Protein AF-A0AAW0KEZ7-F1 (afdb_monomer_lite)

Foldseek 3Di:
DVVVVVVVCCVPVVVVVVPPDDDDDDDDDDDPDDDDDDDDDDDPPDDPDDDDPLDDDDDFAADDQPDDDPNHSPPHQPGPVRDDPVPPVVVCVSVVD

Structure (mmCIF, N/CA/C/O backbone):
data_AF-A0AAW0KEZ7-F1
#
_entry.id   AF-A0AAW0KEZ7-F1
#
loop_
_atom_site.group_PDB
_atom_site.id
_atom_site.type_symbol
_atom_site.label_atom_id
_atom_site.label_alt_id
_atom_site.label_comp_id
_atom_site.label_asym_id
_atom_site.label_entity_id
_atom_site.label_seq_id
_atom_site.pdbx_PDB_ins_code
_atom_site.Cartn_x
_atom_site.Cartn_y
_atom_site.Cartn_z
_atom_site.occupancy
_atom_site.B_iso_or_equiv
_atom_site.auth_seq_id
_atom_site.auth_comp_id
_atom_site.auth_asym_id
_atom_site.auth_atom_id
_atom_site.pdbx_PDB_model_num
ATOM 1 N N . MET A 1 1 ? -20.612 -13.097 66.188 1.00 56.97 1 MET A N 1
ATOM 2 C CA . MET A 1 1 ? -21.521 -12.927 65.030 1.00 56.97 1 MET A CA 1
ATOM 3 C C . MET A 1 1 ? -21.233 -11.648 64.234 1.00 56.97 1 MET A C 1
ATOM 5 O O . MET A 1 1 ? -21.193 -11.748 63.025 1.00 56.97 1 MET A O 1
ATOM 9 N N . GLY A 1 2 ? -20.934 -10.488 64.843 1.00 59.91 2 GLY A N 1
ATOM 10 C CA . GLY A 1 2 ? -20.666 -9.235 64.096 1.00 59.91 2 GLY A CA 1
ATOM 11 C C . GLY A 1 2 ? -19.384 -9.177 63.239 1.00 59.91 2 GLY A C 1
ATOM 12 O O . GLY A 1 2 ? -19.379 -8.528 62.201 1.00 59.91 2 GLY A O 1
ATOM 13 N N . SER A 1 3 ? -18.317 -9.892 63.618 1.00 62.22 3 SER A N 1
ATOM 14 C CA . SER A 1 3 ? -17.033 -9.888 62.881 1.00 62.22 3 SER A CA 1
ATOM 15 C C . SER A 1 3 ? -17.118 -10.566 61.502 1.00 62.22 3 SER A C 1
ATOM 17 O O . SER A 1 3 ? -16.496 -10.116 60.545 1.00 62.22 3 SER A O 1
ATOM 19 N N . GLN A 1 4 ? -17.965 -11.592 61.364 1.00 56.59 4 GLN A N 1
ATOM 20 C CA . GLN A 1 4 ? -18.158 -12.299 60.092 1.00 56.59 4 GLN A CA 1
ATOM 21 C C . GLN A 1 4 ? -18.925 -11.448 59.072 1.00 56.59 4 GLN A C 1
ATOM 23 O O . GLN A 1 4 ? -18.554 -11.439 57.905 1.00 56.59 4 GLN A O 1
ATOM 28 N N . TYR A 1 5 ? -19.915 -10.665 59.519 1.00 62.69 5 TYR A N 1
ATOM 29 C CA . TYR A 1 5 ? -20.644 -9.725 58.658 1.00 62.69 5 TYR A CA 1
ATOM 30 C C . TYR A 1 5 ? -19.772 -8.544 58.200 1.00 62.69 5 TYR A C 1
ATOM 32 O O . TYR A 1 5 ? -19.888 -8.090 57.061 1.00 62.69 5 TYR A O 1
ATOM 40 N N . LEU A 1 6 ? -18.858 -8.076 59.061 1.00 59.59 6 LEU A N 1
ATOM 41 C CA . LEU A 1 6 ? -17.881 -7.040 58.715 1.00 59.59 6 LEU A CA 1
ATOM 42 C C . LEU A 1 6 ? -16.907 -7.541 57.635 1.00 59.59 6 LEU A C 1
ATOM 44 O O . LEU A 1 6 ? -16.665 -6.840 56.655 1.00 59.59 6 LEU A O 1
ATOM 48 N N . LEU A 1 7 ? -16.408 -8.775 57.776 1.00 59.06 7 LEU A N 1
ATOM 49 C CA . LEU A 1 7 ? -15.507 -9.400 56.803 1.00 59.06 7 LEU A CA 1
ATOM 50 C C . LEU A 1 7 ? -16.190 -9.596 55.439 1.00 59.06 7 LEU A C 1
ATOM 52 O O . LEU A 1 7 ? -15.597 -9.292 54.408 1.00 59.06 7 LEU A O 1
ATOM 56 N N . THR A 1 8 ? -17.453 -10.039 55.419 1.00 61.31 8 THR A N 1
ATOM 57 C CA . THR A 1 8 ? -18.205 -10.231 54.167 1.00 61.31 8 THR A CA 1
ATOM 58 C C . THR A 1 8 ? -18.523 -8.916 53.460 1.00 61.31 8 THR A C 1
ATOM 60 O O . THR A 1 8 ? -18.444 -8.866 52.236 1.00 61.31 8 THR A O 1
ATOM 63 N N . CYS A 1 9 ? -18.824 -7.837 54.197 1.00 60.31 9 CYS A N 1
ATOM 64 C CA . CYS A 1 9 ? -19.014 -6.511 53.599 1.00 60.31 9 CYS A CA 1
ATOM 65 C C . CYS A 1 9 ? -17.713 -5.980 52.987 1.00 60.31 9 CYS A C 1
ATOM 67 O O . CYS A 1 9 ? -17.718 -5.498 51.861 1.00 60.31 9 CYS A O 1
ATOM 69 N N . VAL A 1 10 ? -16.583 -6.125 53.681 1.00 63.31 10 VAL A N 1
ATOM 70 C CA . VAL A 1 10 ? -15.274 -5.674 53.186 1.00 63.31 10 VAL A CA 1
ATOM 71 C C . VAL A 1 10 ? -14.843 -6.478 51.949 1.00 63.31 10 VAL A C 1
ATOM 73 O O . VAL A 1 10 ? -14.422 -5.888 50.957 1.00 63.31 10 VAL A O 1
ATOM 76 N N . CYS A 1 11 ? -15.021 -7.803 51.943 1.00 63.28 11 CYS A N 1
ATOM 77 C CA . CYS A 1 11 ? -14.615 -8.659 50.821 1.00 63.28 11 CYS A CA 1
ATOM 78 C C . CYS A 1 11 ? -15.488 -8.515 49.563 1.00 63.28 11 CYS A C 1
ATOM 80 O O . CYS A 1 11 ? -14.973 -8.691 48.461 1.00 63.28 11 CYS A O 1
ATOM 82 N N . PHE A 1 12 ? -16.780 -8.191 49.697 1.00 59.34 12 PHE A N 1
ATOM 83 C CA . PHE A 1 12 ? -17.672 -8.024 48.540 1.00 59.34 12 PHE A CA 1
ATOM 84 C C . PHE A 1 12 ? -17.742 -6.590 48.006 1.00 59.34 12 PHE A C 1
ATOM 86 O O . PHE A 1 12 ? -17.984 -6.409 46.815 1.00 59.34 12 PHE A O 1
ATOM 93 N N . TRP A 1 13 ? -17.521 -5.570 48.842 1.00 56.19 13 TRP A N 1
ATOM 94 C CA . TRP A 1 13 ? -17.712 -4.172 48.435 1.00 56.19 13 TRP A CA 1
ATOM 95 C C . TRP A 1 13 ? -16.424 -3.488 47.955 1.00 56.19 13 TRP A C 1
ATOM 97 O O . TRP A 1 13 ? -16.497 -2.568 47.144 1.00 56.19 13 TRP A O 1
ATOM 107 N N . LEU A 1 14 ? -15.243 -3.956 48.379 1.00 58.09 14 LEU A N 1
ATOM 108 C CA . LEU A 1 14 ? -13.956 -3.442 47.892 1.00 58.09 14 LEU A CA 1
ATOM 109 C C . LEU A 1 14 ? -13.700 -3.655 46.382 1.00 58.09 14 LEU A C 1
ATOM 111 O O . LEU A 1 14 ? -13.222 -2.711 45.753 1.00 58.09 14 LEU A O 1
ATOM 115 N N . PRO A 1 15 ? -14.038 -4.802 45.751 1.00 58.75 15 PRO A N 1
ATOM 116 C CA . PRO A 1 15 ? -13.784 -4.982 44.318 1.00 58.75 15 PRO A CA 1
ATOM 117 C C . PRO A 1 15 ? -14.732 -4.181 43.405 1.00 58.75 15 PRO A C 1
ATOM 119 O O . PRO A 1 15 ? -14.439 -4.027 42.222 1.00 58.75 15 PRO A O 1
ATOM 122 N N . LEU A 1 16 ? -15.837 -3.630 43.927 1.00 56.12 16 LEU A N 1
ATOM 123 C CA . LEU A 1 16 ? -16.790 -2.818 43.153 1.00 56.12 16 LEU A CA 1
ATOM 124 C C . LEU A 1 16 ? -16.331 -1.363 42.955 1.00 56.12 16 LEU A C 1
ATOM 126 O O . LEU A 1 16 ? -16.714 -0.735 41.973 1.00 56.12 16 LEU A O 1
ATOM 130 N N . VAL A 1 17 ? -15.481 -0.831 43.842 1.00 56.47 17 VAL A N 1
ATOM 131 C CA . VAL A 1 17 ? -14.947 0.546 43.738 1.00 56.47 17 VAL A CA 1
ATOM 132 C C . VAL A 1 17 ? -13.681 0.601 42.869 1.00 56.47 17 VAL A C 1
ATOM 134 O O . VAL A 1 17 ? -13.302 1.660 42.375 1.00 56.47 17 VAL A O 1
ATOM 137 N N . SER A 1 18 ? -13.040 -0.546 42.626 1.00 55.91 18 SER A N 1
ATOM 138 C CA . SER A 1 18 ? -11.849 -0.665 41.774 1.00 55.91 18 SER A CA 1
ATOM 139 C C . SER A 1 18 ? -12.154 -0.743 40.276 1.00 55.91 18 SER A C 1
ATOM 141 O O . SER A 1 18 ? -11.219 -0.741 39.480 1.00 55.91 18 SER A O 1
ATOM 143 N N . PHE A 1 19 ? -13.431 -0.774 39.871 1.00 53.38 19 PHE A N 1
ATOM 144 C CA . PHE A 1 19 ? -13.838 -0.585 38.474 1.00 53.38 19 PHE A CA 1
ATOM 145 C C . PHE A 1 19 ? -13.729 0.904 38.110 1.00 53.38 19 PHE A C 1
ATOM 147 O O . PHE A 1 19 ? -14.705 1.615 37.875 1.00 53.38 19 PHE A O 1
ATOM 154 N N . THR A 1 20 ? -12.501 1.408 38.132 1.00 56.12 20 THR A N 1
ATOM 155 C CA . THR A 1 20 ? -12.165 2.746 37.671 1.00 56.12 20 THR A CA 1
ATOM 156 C C . THR A 1 20 ? -12.354 2.798 36.157 1.00 56.12 20 THR A C 1
ATOM 158 O O . THR A 1 20 ? -11.741 2.053 35.392 1.00 56.12 20 THR A O 1
ATOM 161 N N . ILE A 1 21 ? -13.245 3.685 35.714 1.00 59.75 21 ILE A N 1
ATOM 162 C CA . ILE A 1 21 ? -13.449 4.008 34.302 1.00 59.75 21 ILE A CA 1
ATOM 163 C C . ILE A 1 21 ? -12.106 4.502 33.757 1.00 59.75 21 ILE A C 1
ATOM 165 O O . ILE A 1 21 ? -11.628 5.575 34.121 1.00 59.75 21 ILE A O 1
ATOM 169 N N . SER A 1 22 ? -11.471 3.692 32.914 1.00 57.78 22 SER A N 1
ATOM 170 C CA . SER A 1 22 ? -10.202 4.040 32.279 1.00 57.78 22 SER A CA 1
ATOM 171 C C . SER A 1 22 ? -10.473 5.019 31.139 1.00 57.78 22 SER A C 1
ATOM 173 O O . SER A 1 22 ? -10.745 4.613 30.013 1.00 57.78 22 SER A O 1
ATOM 175 N N . VAL A 1 23 ? -10.438 6.321 31.4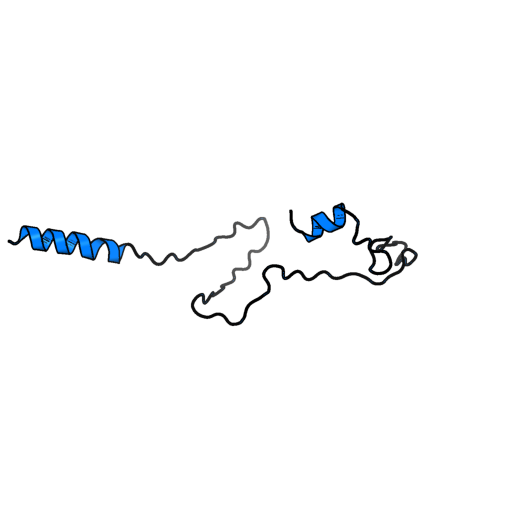26 1.00 61.03 23 VAL A N 1
ATOM 176 C CA . VAL A 1 23 ? -10.432 7.356 30.384 1.00 61.03 23 VAL A CA 1
ATOM 177 C C . VAL A 1 23 ? -8.987 7.520 29.914 1.00 61.03 23 VAL A C 1
ATOM 179 O O . VAL A 1 23 ? -8.166 8.125 30.602 1.00 61.03 23 VAL A O 1
ATOM 182 N N . ALA A 1 24 ? -8.650 6.942 28.762 1.00 62.88 24 ALA A N 1
ATOM 183 C CA . ALA A 1 24 ? -7.335 7.123 28.155 1.00 62.88 24 ALA A CA 1
ATOM 184 C C . ALA A 1 24 ? -7.232 8.540 27.562 1.00 62.88 24 ALA A C 1
ATOM 186 O O . ALA A 1 24 ? -7.816 8.824 26.520 1.00 62.88 24 ALA A O 1
ATOM 187 N N . SER A 1 25 ? -6.496 9.434 28.227 1.00 61.94 25 SER A N 1
ATOM 188 C CA . SER A 1 25 ? -6.119 10.739 27.669 1.00 61.94 25 SER A CA 1
ATOM 189 C C . SER A 1 25 ? -4.762 10.613 26.977 1.00 61.94 25 SER A C 1
ATOM 191 O O . SER A 1 25 ? -3.760 10.315 27.630 1.00 61.94 25 SER A O 1
ATOM 193 N N . GLN A 1 26 ? -4.722 10.795 25.654 1.00 60.19 26 GLN A N 1
ATOM 194 C CA . GLN A 1 26 ? -3.472 10.842 24.892 1.00 60.19 26 GLN A CA 1
ATOM 195 C C . GLN A 1 26 ? -3.074 12.302 24.661 1.00 60.19 26 GLN A C 1
ATOM 197 O O . GLN A 1 26 ? -3.786 13.049 23.994 1.00 60.19 26 GLN A O 1
ATOM 202 N N . LYS A 1 27 ? -1.925 12.710 25.211 1.00 60.62 27 LYS A N 1
ATOM 203 C CA . LYS A 1 27 ? -1.319 14.025 24.975 1.00 60.62 27 LYS A CA 1
ATOM 204 C C . LYS A 1 27 ? -0.235 13.895 23.910 1.00 60.62 27 LYS A C 1
ATOM 206 O O . LYS A 1 27 ? 0.822 13.327 24.169 1.00 60.62 27 LYS A O 1
ATOM 211 N N . SER A 1 28 ? -0.483 14.444 22.729 1.00 64.69 28 SER A N 1
ATOM 212 C CA . SER A 1 28 ? 0.496 14.550 21.647 1.00 64.69 28 SER A CA 1
ATOM 213 C C . SER A 1 28 ? 1.498 15.670 21.959 1.00 64.69 28 SER A C 1
ATOM 215 O O . SER A 1 28 ? 1.142 16.845 22.035 1.00 64.69 28 SER A O 1
ATOM 217 N N . THR A 1 29 ? 2.770 15.324 22.165 1.00 56.47 29 THR A N 1
ATOM 218 C CA . THR A 1 29 ? 3.868 16.302 22.228 1.00 56.47 29 THR A CA 1
ATOM 219 C C . THR A 1 29 ? 4.267 16.686 20.809 1.00 56.47 29 THR A C 1
ATOM 221 O O . THR A 1 29 ? 4.894 15.897 20.104 1.00 56.47 29 THR A O 1
ATOM 224 N N . ALA A 1 30 ? 3.873 17.880 20.378 1.00 59.12 30 ALA A N 1
ATOM 225 C CA . ALA A 1 30 ? 4.197 18.396 19.057 1.00 59.12 30 ALA A CA 1
ATOM 226 C C . ALA A 1 30 ? 5.620 18.973 18.993 1.00 59.12 30 ALA A C 1
ATOM 228 O O . ALA A 1 30 ? 6.073 19.649 19.918 1.00 59.12 30 ALA A O 1
ATOM 229 N N . GLY A 1 31 ? 6.297 18.734 17.864 1.00 64.69 31 GLY A N 1
ATOM 230 C CA . GLY A 1 31 ? 7.428 19.546 17.410 1.00 64.69 31 GLY A CA 1
ATOM 231 C C . GLY A 1 31 ? 6.989 20.971 17.026 1.00 64.69 31 GLY A C 1
ATOM 232 O O . GLY A 1 31 ? 5.811 21.302 17.159 1.00 64.69 31 GLY A O 1
ATOM 233 N N . PRO A 1 32 ? 7.908 21.834 16.555 1.00 60.94 32 PRO A N 1
ATOM 234 C CA . PRO A 1 32 ? 7.649 23.256 16.328 1.00 60.94 32 PRO A CA 1
ATOM 235 C C . PRO A 1 32 ? 6.663 23.464 15.168 1.00 60.94 32 PRO A C 1
ATOM 237 O O . PRO A 1 32 ? 7.045 23.581 14.007 1.00 60.94 32 PRO A O 1
ATOM 240 N N . GLY A 1 33 ? 5.376 23.495 15.496 1.00 66.69 33 GLY A N 1
ATOM 241 C CA . GLY A 1 33 ? 4.258 23.749 14.598 1.00 66.69 33 GLY A CA 1
ATOM 242 C C . GLY A 1 33 ? 3.016 24.090 15.419 1.00 66.69 33 GLY A C 1
ATOM 243 O O . GLY A 1 33 ? 2.901 23.689 16.576 1.00 66.69 33 GLY A O 1
ATOM 244 N N . ASN A 1 34 ? 2.100 24.871 14.845 1.00 71.19 34 ASN A N 1
ATOM 245 C CA . ASN A 1 34 ? 0.846 25.229 15.507 1.00 71.19 34 ASN A CA 1
ATOM 246 C C . ASN A 1 34 ? 0.047 23.952 15.805 1.00 71.19 34 ASN A C 1
ATOM 248 O O . ASN A 1 34 ? -0.384 23.261 14.883 1.00 71.19 34 ASN A O 1
ATOM 252 N N . VAL A 1 35 ? -0.136 23.632 17.085 1.00 73.88 35 VAL A N 1
ATOM 253 C CA . VAL A 1 35 ? -0.946 22.487 17.512 1.00 73.88 35 VAL A CA 1
ATOM 254 C C . VAL A 1 35 ? -2.411 22.886 17.436 1.00 73.88 35 VAL A C 1
ATOM 256 O O . VAL A 1 35 ? -2.845 23.788 18.148 1.00 73.88 35 VAL A O 1
ATOM 259 N N . ILE A 1 36 ? -3.166 22.220 16.567 1.00 83.38 36 ILE A N 1
ATOM 260 C CA . ILE A 1 36 ? -4.623 22.338 16.518 1.00 83.38 36 ILE A CA 1
ATOM 261 C C . ILE A 1 36 ? -5.181 21.258 17.444 1.00 83.38 36 ILE A C 1
ATOM 263 O O . ILE A 1 36 ? -4.962 20.069 17.215 1.00 83.38 36 ILE A O 1
ATOM 267 N N . GLU A 1 37 ? -5.863 21.671 18.508 1.00 86.19 37 GLU A N 1
ATOM 268 C CA . GLU A 1 37 ? -6.553 20.753 19.413 1.00 86.19 37 GLU A CA 1
ATOM 269 C C . GLU A 1 37 ? -7.861 20.268 18.771 1.00 86.19 37 GLU A C 1
ATOM 271 O O . GLU A 1 37 ? -8.615 21.055 18.196 1.00 86.19 37 GLU A O 1
ATOM 276 N N . GLY A 1 38 ? -8.128 18.963 18.855 1.00 87.75 38 GLY A N 1
ATOM 277 C CA . GLY A 1 38 ? -9.341 18.339 18.333 1.00 87.75 38 GLY A CA 1
ATOM 278 C C . GLY A 1 38 ? -9.887 17.300 19.308 1.00 87.75 38 GLY A C 1
ATOM 279 O O . GLY A 1 38 ? -9.120 16.564 19.924 1.00 87.75 38 GLY A O 1
ATOM 280 N N . ASN A 1 39 ? -11.215 17.229 19.428 1.00 92.25 39 ASN A N 1
ATOM 281 C CA . ASN A 1 39 ? -11.906 16.246 20.264 1.00 92.25 39 ASN A CA 1
ATOM 282 C C . ASN A 1 39 ? -12.465 15.106 19.404 1.00 92.25 39 ASN A C 1
ATOM 284 O O . ASN A 1 39 ? -13.146 15.354 18.408 1.00 92.25 39 ASN A O 1
ATOM 288 N N . VAL A 1 40 ? -12.220 13.860 19.817 1.00 92.94 40 VAL A N 1
ATOM 289 C CA . VAL A 1 40 ? -12.729 12.641 19.169 1.00 92.94 40 VAL A CA 1
ATOM 290 C C . VAL A 1 40 ? -13.524 11.829 20.192 1.00 92.94 40 VAL A C 1
ATOM 292 O O . VAL A 1 40 ? -13.037 11.570 21.290 1.00 92.94 40 VAL A O 1
ATOM 295 N N . PHE A 1 41 ? -14.737 11.406 19.827 1.00 93.25 41 PHE A N 1
ATOM 296 C CA . PHE A 1 41 ? -15.598 10.563 20.661 1.00 93.25 41 PHE A CA 1
ATOM 297 C C . PHE A 1 41 ? -15.740 9.178 20.031 1.00 93.25 41 PHE A C 1
ATOM 299 O O . PHE A 1 41 ? -16.180 9.056 18.890 1.00 93.25 41 PHE A O 1
ATOM 306 N N . ILE A 1 42 ? -15.387 8.133 20.780 1.00 91.81 42 ILE A N 1
ATOM 307 C CA . ILE A 1 42 ? -15.437 6.742 20.318 1.00 91.81 42 ILE A CA 1
ATOM 308 C C . ILE A 1 42 ? -16.547 6.019 21.080 1.00 91.81 42 ILE A C 1
ATOM 310 O O . ILE A 1 42 ? -16.484 5.895 22.302 1.00 91.81 42 ILE A O 1
ATOM 314 N N . ASN A 1 43 ? -17.554 5.517 20.364 1.00 94.06 43 ASN A N 1
ATOM 315 C CA . ASN A 1 43 ? -18.579 4.652 20.941 1.00 94.06 43 ASN A CA 1
ATOM 316 C C . ASN A 1 43 ? -18.214 3.177 20.713 1.00 94.06 43 ASN A C 1
ATOM 318 O O . ASN A 1 43 ? -18.452 2.634 19.639 1.00 94.06 43 ASN A O 1
ATOM 322 N N . GLY A 1 44 ? -17.666 2.524 21.740 1.00 93.75 44 GLY A N 1
ATOM 323 C CA . GLY A 1 44 ? -17.307 1.102 21.698 1.00 93.75 44 GLY A CA 1
ATOM 324 C C . GLY A 1 44 ? -18.460 0.119 21.950 1.00 93.75 44 GLY A C 1
ATOM 325 O O . GLY A 1 44 ? -18.223 -1.083 21.948 1.00 93.75 44 GLY A O 1
ATOM 326 N N . THR A 1 45 ? -19.691 0.590 22.199 1.00 96.38 45 THR A N 1
ATOM 327 C CA . THR A 1 45 ? -20.838 -0.283 22.542 1.00 96.38 45 THR A CA 1
ATOM 328 C C . THR A 1 45 ? -21.602 -0.801 21.323 1.00 96.38 45 THR A C 1
ATOM 330 O O . THR A 1 45 ? -22.324 -1.791 21.421 1.00 96.38 45 THR A O 1
ATOM 333 N N . THR A 1 46 ? -21.446 -0.148 20.169 1.00 94.62 46 THR A N 1
ATOM 334 C CA . THR A 1 46 ? -22.193 -0.451 18.943 1.00 94.62 46 THR A CA 1
ATOM 335 C C . THR A 1 46 ? -21.266 -0.436 17.736 1.00 94.62 46 THR A C 1
ATOM 337 O O . THR A 1 46 ? -20.591 0.563 17.499 1.00 94.62 46 THR A O 1
ATOM 340 N N . SER A 1 47 ? -21.275 -1.508 16.940 1.00 93.44 47 SER A N 1
ATOM 341 C CA . SER A 1 47 ? -20.608 -1.527 15.634 1.00 93.44 47 SER A CA 1
ATOM 342 C C . SER A 1 47 ? -21.536 -0.979 14.548 1.00 93.44 47 SER A C 1
ATOM 344 O O . SER A 1 47 ? -22.716 -1.321 14.506 1.00 93.44 47 SER A O 1
ATOM 346 N N . ILE A 1 48 ? -20.988 -0.146 13.662 1.00 94.94 48 ILE A N 1
ATOM 347 C CA . ILE A 1 48 ? -21.676 0.363 12.464 1.00 94.94 48 ILE A CA 1
ATOM 348 C C . ILE A 1 48 ? -21.349 -0.457 11.205 1.00 94.94 48 ILE A C 1
ATOM 350 O O . ILE A 1 48 ? -21.944 -0.232 10.155 1.00 94.94 48 ILE A O 1
ATOM 354 N N . GLY A 1 49 ? -20.397 -1.390 11.296 1.00 92.62 49 GLY A N 1
ATOM 355 C CA . GLY A 1 49 ? -19.900 -2.177 10.173 1.00 92.62 49 GLY A CA 1
ATOM 356 C C . GLY A 1 49 ? -18.657 -2.986 10.538 1.00 92.62 49 GLY A C 1
ATOM 357 O O . GLY A 1 49 ? -18.026 -2.764 11.572 1.00 92.62 49 GLY A O 1
ATOM 358 N N . ARG A 1 50 ? -18.301 -3.940 9.679 1.00 93.06 50 ARG A N 1
ATOM 359 C CA . ARG A 1 50 ? -17.079 -4.740 9.793 1.00 93.06 50 ARG A CA 1
ATOM 360 C C . ARG A 1 50 ? -16.266 -4.572 8.513 1.00 93.06 50 ARG A C 1
ATOM 362 O O . ARG A 1 50 ? -16.834 -4.653 7.428 1.00 93.06 50 ARG A O 1
ATOM 369 N N . ILE A 1 51 ? -14.966 -4.338 8.662 1.00 90.50 51 ILE A N 1
ATOM 370 C CA . ILE A 1 51 ? -13.996 -4.441 7.567 1.00 90.50 51 ILE A CA 1
ATOM 371 C C . ILE A 1 51 ? -13.381 -5.839 7.569 1.00 90.50 51 ILE A C 1
ATOM 373 O O . ILE A 1 51 ? -13.425 -6.530 8.590 1.00 90.50 51 ILE A O 1
ATOM 377 N N . ASP A 1 52 ? -12.858 -6.251 6.421 1.00 90.50 52 ASP A N 1
ATOM 378 C CA . ASP A 1 52 ? -12.084 -7.483 6.321 1.00 90.50 52 ASP A CA 1
ATOM 379 C C . ASP A 1 52 ? -10.773 -7.365 7.114 1.00 90.50 52 ASP A C 1
ATOM 381 O O . ASP A 1 52 ? -10.257 -6.256 7.294 1.00 90.50 52 ASP A O 1
ATOM 385 N N . ASP A 1 53 ? -10.263 -8.497 7.596 1.00 87.62 53 ASP A N 1
ATOM 386 C CA . ASP A 1 53 ? -9.047 -8.544 8.407 1.00 87.62 53 ASP A CA 1
ATOM 387 C C . ASP A 1 53 ? -7.813 -8.132 7.566 1.00 87.62 53 ASP A C 1
ATOM 389 O O . ASP A 1 53 ? -6.904 -7.493 8.098 1.00 87.62 53 ASP A O 1
ATOM 393 N N . ASP A 1 54 ? -7.849 -8.362 6.243 1.00 83.38 54 ASP A N 1
ATOM 394 C CA . ASP A 1 54 ? -6.787 -8.019 5.285 1.00 83.38 54 ASP A CA 1
ATOM 395 C C . ASP A 1 54 ? -7.185 -6.852 4.354 1.00 83.38 54 ASP A C 1
ATOM 397 O O . ASP A 1 54 ? -6.783 -6.780 3.186 1.00 83.38 54 ASP A O 1
ATOM 401 N N . PHE A 1 55 ? -8.015 -5.917 4.834 1.00 82.31 55 PHE A N 1
ATOM 402 C CA . PHE A 1 55 ? -8.485 -4.798 4.013 1.00 82.31 55 PHE A CA 1
ATOM 403 C C . PHE A 1 55 ? -7.356 -3.806 3.674 1.00 82.31 55 PHE A C 1
ATOM 405 O O . PHE A 1 55 ? -7.090 -2.850 4.407 1.00 82.31 55 PHE A O 1
ATOM 412 N N . VAL A 1 56 ? -6.728 -3.998 2.512 1.00 80.19 56 VAL A N 1
ATOM 413 C CA . VAL A 1 56 ? -5.733 -3.086 1.929 1.00 80.19 56 VAL A CA 1
ATOM 414 C C . VAL A 1 56 ? -6.251 -2.524 0.607 1.00 80.19 56 VAL A C 1
ATOM 416 O O . VAL A 1 56 ? -6.730 -3.254 -0.258 1.00 80.19 56 VAL A O 1
ATOM 419 N N . CYS A 1 57 ? -6.119 -1.208 0.426 1.00 81.56 57 CYS A N 1
ATOM 420 C CA . CYS A 1 57 ? -6.360 -0.541 -0.851 1.00 81.56 57 CYS A CA 1
ATOM 421 C C . CYS A 1 57 ? -5.032 -0.015 -1.400 1.00 81.56 57 CYS A C 1
ATOM 423 O O . CYS A 1 57 ? -4.378 0.808 -0.761 1.00 81.56 57 CYS A O 1
ATOM 425 N N . ALA A 1 58 ? -4.647 -0.484 -2.586 1.00 80.44 58 ALA A N 1
ATOM 426 C CA . ALA A 1 58 ? -3.491 0.009 -3.320 1.00 80.44 58 ALA A CA 1
ATOM 427 C C . ALA A 1 58 ? -3.943 0.552 -4.678 1.00 80.44 58 ALA A C 1
ATOM 429 O O . ALA A 1 58 ? -4.732 -0.078 -5.383 1.00 80.44 58 ALA A O 1
ATOM 430 N N . THR A 1 59 ? -3.436 1.724 -5.053 1.00 85.44 59 THR A N 1
ATOM 431 C CA . THR A 1 59 ? -3.652 2.311 -6.378 1.00 85.44 59 THR A CA 1
ATOM 432 C C . THR A 1 59 ? -2.465 1.989 -7.274 1.00 85.44 59 THR A C 1
ATOM 434 O O . THR A 1 59 ? -1.325 2.239 -6.888 1.00 85.44 59 THR A O 1
ATOM 437 N N . LEU A 1 60 ? -2.731 1.466 -8.470 1.00 86.69 60 LEU A N 1
ATOM 438 C CA . LEU A 1 60 ? -1.717 1.182 -9.483 1.00 86.69 60 LEU A CA 1
ATOM 439 C C . LEU A 1 60 ? -2.002 2.004 -10.735 1.00 86.69 60 LEU A C 1
ATOM 441 O O . LEU A 1 60 ? -3.128 2.022 -11.233 1.00 86.69 60 LEU A O 1
ATOM 445 N N . ASP A 1 61 ? -0.967 2.647 -11.260 1.00 87.56 61 ASP A N 1
ATOM 446 C CA . ASP A 1 61 ? -1.057 3.397 -12.506 1.00 87.56 61 ASP A CA 1
ATOM 447 C C . ASP A 1 61 ? -0.993 2.465 -13.721 1.00 87.56 61 ASP A C 1
ATOM 449 O O . ASP A 1 61 ? -0.281 1.466 -13.726 1.00 87.56 61 ASP A O 1
ATOM 453 N N . TRP A 1 62 ? -1.706 2.812 -14.791 1.00 91.44 62 TRP A N 1
ATOM 454 C CA . TRP A 1 62 ? -1.809 2.024 -16.031 1.00 91.44 62 TRP A CA 1
ATOM 455 C C . TRP A 1 62 ? -0.917 2.518 -17.185 1.00 91.44 62 TRP A C 1
ATOM 457 O O . TRP A 1 62 ? -1.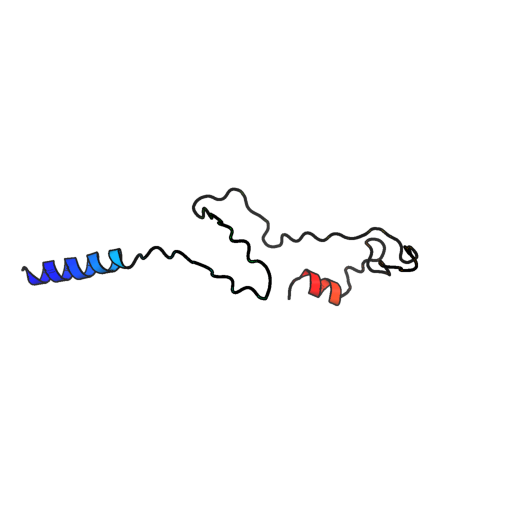197 2.257 -18.353 1.00 91.44 62 TRP A O 1
ATOM 467 N N . TRP A 1 63 ? 0.148 3.261 -16.885 1.00 91.75 63 TRP A N 1
ATOM 468 C CA . TRP A 1 63 ? 0.997 3.877 -17.907 1.00 91.75 63 TRP A CA 1
ATOM 469 C C . TRP A 1 63 ? 2.120 2.951 -18.402 1.00 91.75 63 TRP A C 1
ATOM 471 O O . TRP A 1 63 ? 2.658 2.163 -17.624 1.00 91.75 63 TRP A O 1
ATOM 481 N N . PRO A 1 64 ? 2.510 3.020 -19.686 1.00 91.81 64 PRO A N 1
ATOM 482 C CA . PRO A 1 64 ? 3.644 2.262 -20.199 1.00 91.81 64 PRO A CA 1
ATOM 483 C C . PRO A 1 64 ? 4.987 2.843 -19.702 1.00 91.81 64 PRO A C 1
ATOM 485 O O . PRO A 1 64 ? 5.046 4.030 -19.369 1.00 91.81 64 PRO A O 1
ATOM 488 N N . PRO A 1 65 ? 6.072 2.044 -19.683 1.00 90.50 65 PRO A N 1
ATOM 489 C CA . PRO A 1 65 ? 7.390 2.467 -19.197 1.00 90.50 65 PRO A CA 1
ATOM 490 C C . PRO A 1 65 ? 7.957 3.682 -19.931 1.00 90.50 65 PRO A C 1
ATOM 492 O O . PRO A 1 65 ? 8.705 4.472 -19.358 1.00 90.50 65 PRO A O 1
ATOM 495 N N . GLU A 1 66 ? 7.601 3.833 -21.203 1.00 90.56 66 GLU A N 1
ATOM 496 C CA . GLU A 1 66 ? 8.066 4.908 -22.077 1.00 90.56 66 GLU A CA 1
ATOM 497 C C . GLU A 1 66 ? 7.292 6.213 -21.855 1.00 90.56 66 GLU A C 1
ATOM 499 O O . GLU A 1 66 ? 7.628 7.246 -22.442 1.00 90.56 66 GLU A O 1
ATOM 504 N N . LYS A 1 67 ? 6.239 6.192 -21.027 1.00 90.56 67 LYS A N 1
ATOM 505 C CA . LYS A 1 67 ? 5.507 7.404 -20.684 1.00 90.56 67 LYS A CA 1
ATOM 506 C C . LYS A 1 67 ? 6.372 8.258 -19.764 1.00 90.56 67 LYS A C 1
ATOM 508 O O . LYS A 1 67 ? 6.615 7.925 -18.608 1.00 90.56 67 LYS A O 1
ATOM 513 N N . CYS A 1 68 ? 6.789 9.400 -20.293 1.00 91.94 68 CYS A N 1
ATOM 514 C CA . CYS A 1 68 ? 7.521 10.408 -19.547 1.00 91.94 68 CYS A CA 1
ATOM 515 C C . CYS A 1 68 ? 6.727 11.713 -19.549 1.00 91.94 68 CYS A C 1
ATOM 517 O O . CYS A 1 68 ? 6.191 12.131 -20.582 1.00 91.94 68 CYS A O 1
ATOM 519 N N . ASP A 1 69 ? 6.655 12.348 -18.388 1.00 91.44 69 ASP A N 1
ATOM 520 C CA . ASP A 1 69 ? 6.030 13.648 -18.192 1.00 91.44 69 ASP A CA 1
ATOM 521 C C . ASP A 1 69 ? 7.075 14.626 -17.671 1.00 91.44 69 ASP A C 1
ATOM 523 O O . ASP A 1 69 ? 7.829 14.331 -16.744 1.00 91.44 69 ASP A O 1
ATOM 527 N N . TYR A 1 70 ? 7.169 15.784 -18.329 1.00 93.69 70 TYR A N 1
ATOM 528 C CA . TYR A 1 70 ? 8.147 16.832 -18.010 1.00 93.69 70 TYR A CA 1
ATOM 529 C C . TYR A 1 70 ? 9.603 16.327 -17.935 1.00 93.69 70 TYR A C 1
ATOM 531 O O . TYR A 1 70 ? 10.398 16.795 -17.125 1.00 93.69 70 TYR A O 1
ATOM 539 N N . GLY A 1 71 ? 9.954 15.350 -18.776 1.00 92.88 71 GLY A N 1
ATOM 540 C CA . GLY A 1 71 ? 11.289 14.743 -18.807 1.00 92.88 71 GLY A CA 1
ATOM 541 C C . GLY A 1 71 ? 11.541 13.673 -17.738 1.00 92.88 71 GLY A C 1
ATOM 542 O O . GLY A 1 71 ? 12.642 13.134 -17.695 1.00 92.88 71 GLY A O 1
ATOM 543 N N . THR A 1 72 ? 10.546 13.332 -16.911 1.00 91.25 72 THR A N 1
ATOM 544 C CA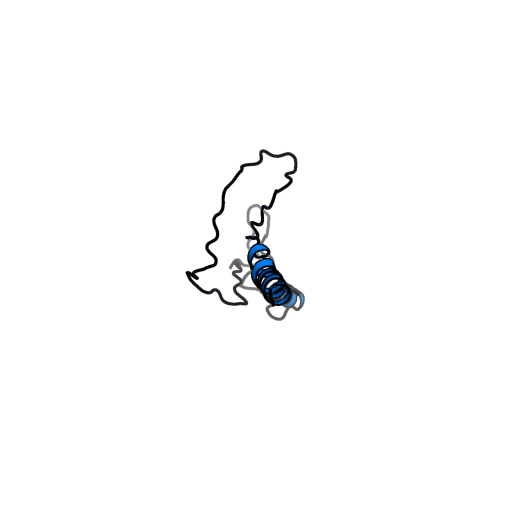 . THR A 1 72 ? 10.635 12.266 -15.899 1.00 91.25 72 THR A CA 1
ATOM 545 C C . THR A 1 72 ? 9.740 11.089 -16.278 1.00 91.25 72 THR A C 1
ATOM 547 O O . THR A 1 72 ? 8.565 11.272 -16.584 1.00 91.25 72 THR A O 1
ATOM 550 N N . CYS A 1 73 ? 10.277 9.871 -16.241 1.00 89.75 73 CYS A N 1
ATOM 551 C CA . CYS A 1 73 ? 9.528 8.646 -16.529 1.00 89.75 73 CYS A CA 1
ATOM 552 C C . CYS A 1 73 ? 9.188 7.947 -15.208 1.00 89.75 73 CYS A C 1
ATOM 554 O O . CYS A 1 73 ? 9.892 7.040 -14.769 1.00 89.75 73 CYS A O 1
ATOM 556 N N . SER A 1 74 ? 8.143 8.433 -14.539 1.00 87.25 74 SER A N 1
ATOM 557 C CA . SER A 1 74 ? 7.834 8.080 -13.147 1.00 87.25 74 SER A CA 1
ATOM 558 C C . SER A 1 74 ? 7.427 6.621 -12.941 1.00 87.25 74 SER A C 1
ATOM 560 O O . SER A 1 74 ? 7.556 6.110 -11.835 1.00 87.25 74 SER A O 1
ATOM 562 N N . TRP A 1 75 ? 6.926 5.957 -13.985 1.00 86.50 75 TRP A N 1
ATOM 563 C CA . TRP A 1 75 ? 6.310 4.635 -13.859 1.00 86.50 75 TRP A CA 1
ATOM 564 C C . TRP A 1 75 ? 7.274 3.472 -14.049 1.00 86.50 75 TRP A C 1
ATOM 566 O O . TRP A 1 75 ? 7.048 2.413 -13.470 1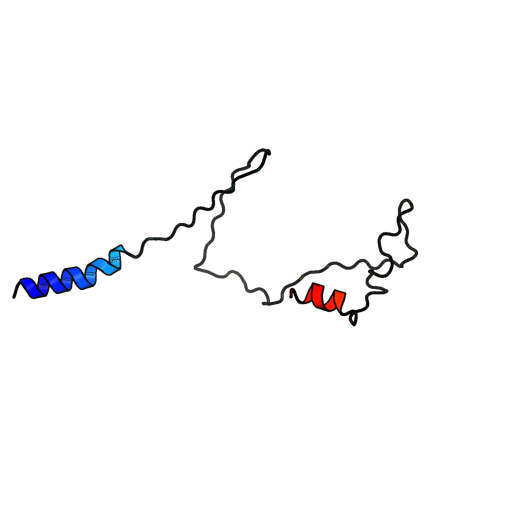.00 86.50 75 TRP A O 1
ATOM 576 N N . GLY A 1 76 ? 8.326 3.635 -14.860 1.00 85.38 76 GLY A N 1
ATOM 577 C CA . GLY A 1 76 ? 9.252 2.544 -15.174 1.00 85.38 76 GLY A CA 1
ATOM 578 C C . GLY A 1 76 ? 8.515 1.232 -15.484 1.00 85.38 76 GLY A C 1
ATOM 579 O O . GLY A 1 76 ? 7.609 1.198 -16.313 1.00 85.38 76 GLY A O 1
ATOM 580 N N . ARG A 1 77 ? 8.872 0.146 -14.789 1.00 84.06 77 ARG A N 1
ATOM 581 C CA . ARG A 1 77 ? 8.198 -1.163 -14.914 1.00 84.06 77 ARG A CA 1
ATOM 582 C C . ARG A 1 77 ? 7.220 -1.463 -13.774 1.00 84.06 77 ARG A C 1
ATOM 584 O O . ARG A 1 77 ? 6.816 -2.610 -13.621 1.00 84.06 77 ARG A O 1
ATOM 591 N N . ASP A 1 78 ? 6.821 -0.446 -13.021 1.00 79.88 78 ASP A N 1
ATOM 592 C CA . ASP A 1 78 ? 6.032 -0.599 -11.794 1.00 79.88 78 ASP A CA 1
ATOM 593 C C . ASP A 1 78 ? 4.535 -0.300 -12.010 1.00 79.88 78 ASP A C 1
ATOM 595 O O . ASP A 1 78 ? 3.743 -0.292 -11.070 1.00 79.88 78 ASP A O 1
ATOM 599 N N . SER A 1 79 ? 4.122 -0.073 -13.262 1.00 88.19 79 SER A N 1
ATOM 600 C CA . SER A 1 79 ? 2.719 0.092 -13.642 1.00 88.19 79 SER A CA 1
ATOM 601 C C . SER A 1 79 ? 1.966 -1.237 -13.729 1.00 88.19 79 SER A C 1
ATOM 603 O O . SER A 1 79 ? 2.560 -2.305 -13.885 1.00 88.19 79 SER A O 1
ATOM 605 N N . LEU A 1 80 ? 0.631 -1.169 -13.736 1.00 89.69 80 LEU A N 1
ATOM 606 C CA . LEU A 1 80 ? -0.265 -2.319 -13.904 1.00 89.69 80 LEU A CA 1
ATOM 607 C C . LEU A 1 80 ? 0.086 -3.176 -15.132 1.00 89.69 80 LEU A C 1
ATOM 609 O O . LEU A 1 80 ? -0.132 -4.382 -15.127 1.00 89.69 80 LEU A O 1
ATOM 613 N N . LEU A 1 81 ? 0.639 -2.558 -16.179 1.00 89.12 81 LE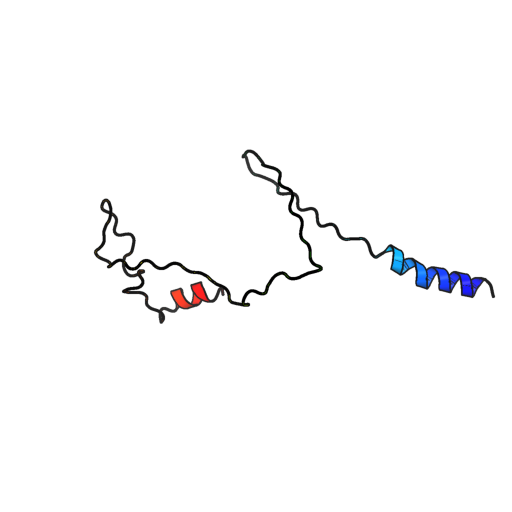U A N 1
ATOM 614 C CA . LEU A 1 81 ? 0.999 -3.239 -17.422 1.00 89.12 81 LEU A CA 1
ATOM 615 C C . LEU A 1 81 ? 2.222 -4.157 -17.277 1.00 89.12 81 LEU A C 1
ATOM 617 O O . LEU A 1 81 ? 2.392 -5.065 -18.085 1.00 89.12 81 LEU A O 1
ATOM 621 N N . ASN A 1 82 ? 3.086 -3.905 -16.289 1.00 87.81 82 ASN A N 1
ATOM 622 C CA . ASN A 1 82 ? 4.373 -4.588 -16.126 1.00 87.81 82 ASN A CA 1
ATOM 623 C C . ASN A 1 82 ? 4.597 -5.164 -14.722 1.00 87.81 82 ASN A C 1
ATOM 625 O O . ASN A 1 82 ? 5.655 -5.747 -14.479 1.00 87.81 82 ASN A O 1
ATOM 629 N N . LEU A 1 83 ? 3.618 -5.016 -13.826 1.00 86.50 83 LEU A N 1
ATOM 630 C CA . LEU A 1 83 ? 3.688 -5.491 -12.452 1.00 86.50 83 LEU A CA 1
ATOM 631 C C . LEU A 1 83 ? 3.957 -7.001 -12.401 1.00 86.50 83 LEU A C 1
ATOM 633 O O . LEU A 1 83 ? 3.181 -7.809 -12.911 1.00 86.50 83 LEU A O 1
ATOM 637 N N . ASP A 1 84 ? 5.040 -7.380 -11.726 1.00 87.25 84 ASP A N 1
ATOM 638 C CA . ASP A 1 84 ? 5.395 -8.777 -11.493 1.00 87.25 84 ASP A CA 1
ATOM 639 C C . ASP A 1 84 ? 4.899 -9.246 -10.121 1.00 87.25 84 ASP A C 1
ATOM 641 O O . ASP A 1 84 ? 5.543 -9.032 -9.092 1.00 87.25 84 ASP A O 1
ATOM 645 N N . LEU A 1 85 ? 3.758 -9.938 -10.116 1.00 86.44 85 LEU A N 1
ATOM 646 C CA . LEU A 1 85 ? 3.167 -10.520 -8.907 1.00 86.44 85 LEU A CA 1
ATOM 647 C C . LEU A 1 85 ? 3.984 -11.687 -8.325 1.00 86.44 85 LEU A C 1
ATOM 649 O O . LEU A 1 85 ? 3.719 -12.104 -7.201 1.00 86.44 85 LEU A O 1
ATOM 653 N N . ASN A 1 86 ? 4.977 -12.209 -9.050 1.00 89.25 86 ASN A N 1
ATOM 654 C CA . ASN A 1 86 ? 5.880 -13.243 -8.539 1.00 89.25 86 ASN A CA 1
ATOM 655 C C . ASN A 1 86 ? 7.144 -12.652 -7.901 1.00 89.25 86 ASN A C 1
ATOM 657 O O . ASN A 1 86 ? 7.975 -13.392 -7.367 1.00 89.25 86 ASN A O 1
ATOM 661 N N . ASN A 1 87 ? 7.313 -11.328 -7.941 1.00 88.75 87 ASN A N 1
ATOM 662 C CA . ASN A 1 87 ? 8.464 -10.679 -7.343 1.00 88.75 87 ASN A CA 1
ATOM 663 C C . ASN A 1 87 ? 8.407 -10.804 -5.815 1.00 88.75 87 ASN A C 1
ATOM 665 O O . ASN A 1 87 ? 7.530 -10.246 -5.158 1.00 88.75 87 ASN A O 1
ATOM 669 N N . LEU A 1 88 ? 9.392 -11.490 -5.232 1.00 92.06 88 LEU A N 1
ATOM 670 C CA . LEU A 1 88 ? 9.436 -11.735 -3.790 1.00 92.06 88 LEU A CA 1
ATOM 671 C C . LEU A 1 88 ? 9.467 -10.442 -2.957 1.00 92.06 88 LEU A C 1
ATOM 673 O O . LEU A 1 88 ? 8.873 -10.398 -1.885 1.00 92.06 88 LEU A O 1
ATOM 677 N N . LYS A 1 89 ? 10.114 -9.370 -3.441 1.00 87.75 89 LYS A N 1
ATOM 678 C CA . LYS A 1 89 ? 10.121 -8.082 -2.725 1.00 87.75 89 LYS A CA 1
ATOM 679 C C . LYS A 1 89 ? 8.731 -7.458 -2.699 1.00 87.75 89 LYS A C 1
ATOM 681 O O . LYS A 1 89 ? 8.326 -6.951 -1.660 1.00 87.75 89 LYS A O 1
ATOM 686 N N . PHE A 1 90 ? 8.016 -7.514 -3.824 1.00 84.75 90 PHE A N 1
ATOM 687 C CA . PHE A 1 90 ? 6.641 -7.026 -3.905 1.00 84.75 90 PHE A CA 1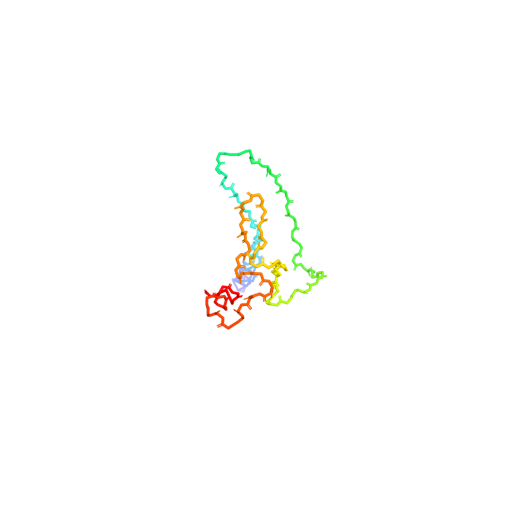
ATOM 688 C C . PHE A 1 90 ? 5.720 -7.837 -2.987 1.00 84.75 90 PHE A C 1
ATOM 690 O O . PHE A 1 90 ? 4.990 -7.255 -2.192 1.00 84.75 90 PHE A O 1
ATOM 697 N N . LEU A 1 91 ? 5.829 -9.170 -3.020 1.00 88.12 91 LEU A N 1
ATOM 698 C CA . LEU A 1 91 ? 5.055 -10.067 -2.157 1.00 88.12 91 LEU A CA 1
ATOM 699 C C . LEU A 1 91 ? 5.291 -9.813 -0.661 1.00 88.12 91 LEU A C 1
ATOM 701 O O . LEU A 1 91 ? 4.341 -9.828 0.116 1.00 88.12 91 LEU A O 1
ATOM 705 N N . ASN A 1 92 ? 6.533 -9.552 -0.253 1.00 88.75 92 ASN A N 1
ATOM 706 C CA . ASN A 1 92 ? 6.839 -9.221 1.140 1.00 88.75 92 ASN A CA 1
ATOM 707 C C . ASN A 1 92 ? 6.271 -7.848 1.528 1.00 88.75 92 ASN A C 1
ATOM 709 O O . ASN A 1 92 ? 5.704 -7.703 2.606 1.00 88.75 92 ASN A O 1
ATOM 713 N N . ALA A 1 93 ? 6.354 -6.862 0.629 1.00 84.12 93 ALA A N 1
ATOM 714 C CA . ALA A 1 93 ? 5.809 -5.529 0.872 1.00 84.12 93 ALA A CA 1
ATOM 715 C C . ALA A 1 93 ? 4.282 -5.535 1.066 1.00 84.12 93 ALA A C 1
ATOM 717 O O . ALA A 1 93 ? 3.781 -4.788 1.902 1.00 84.12 93 ALA A O 1
ATOM 718 N N . ILE A 1 94 ? 3.544 -6.375 0.327 1.00 83.06 94 ILE A N 1
ATOM 719 C CA . ILE A 1 94 ? 2.078 -6.471 0.459 1.00 83.06 94 ILE A CA 1
ATOM 720 C C . ILE A 1 94 ? 1.623 -7.336 1.642 1.00 83.06 94 ILE A C 1
ATOM 722 O O . ILE A 1 94 ? 0.536 -7.105 2.158 1.00 83.06 94 ILE A O 1
ATOM 726 N N . LYS A 1 95 ? 2.421 -8.322 2.074 1.00 82.94 95 LYS A N 1
ATOM 727 C CA . LYS A 1 95 ? 2.080 -9.187 3.218 1.00 82.94 95 LYS A CA 1
ATOM 728 C C . LYS A 1 95 ? 2.209 -8.487 4.570 1.00 82.94 95 LYS A C 1
ATOM 730 O O . LYS A 1 95 ? 1.590 -8.939 5.525 1.00 82.94 95 LYS A O 1
ATOM 735 N N . GLY A 1 96 ? 2.986 -7.405 4.649 1.00 68.19 96 GLY A N 1
ATOM 736 C CA . GLY A 1 96 ? 3.199 -6.684 5.904 1.00 68.19 96 GLY A CA 1
ATOM 737 C C . GLY A 1 96 ? 4.013 -7.479 6.931 1.00 68.19 96 GLY A C 1
ATOM 738 O O . GLY A 1 96 ? 3.689 -7.430 8.116 1.00 68.19 96 GLY A O 1
ATOM 739 N N . GLU A 1 97 ? 5.044 -8.207 6.477 1.00 52.62 97 GLU A N 1
ATOM 740 C CA . GLU A 1 97 ? 6.037 -8.891 7.331 1.00 52.62 97 GLU A CA 1
ATOM 741 C C . GLU A 1 97 ? 7.345 -8.098 7.465 1.00 52.62 97 GLU A C 1
ATOM 743 O O . GLU A 1 97 ? 7.849 -7.589 6.433 1.00 52.62 97 GLU A O 1
#

Organism: Quercus suber (NCBI:txid58331)

Radius of gyration: 28.59 Å; chains: 1; bounding box: 34×38×87 Å

Secondary structure (DSSP, 8-state):
-HHHHHHHHHHHHHHHH--------------SS-PPP------TT--S----TT----------TT--BTTB---TT-STTT--TT-HHHHHHHHT-

Sequence (97 aa):
MGSQYLLTCVCFWLPLVSFTISVASQKSTAGPGNVIEGNVFINGTTSIGRIDDDFVCATLDWWPPEKCDYGTCSWGRDSLLNLDLNNLKFLNAIKGE

InterPro domains:
  IPR005199 Glycoside hydrolase, family 79 [PF03662] (38-95)

pLDDT: mean 77.94, std 14.33, range [52.62, 96.38]